Protein AF-A0A1T4QYC2-F1 (afdb_monomer_lite)

Foldseek 3Di:
DQDDWDDDDDDDPVVLVPDDAPDWDWDDTDQKIWIWHWHDDDPPPRHIDIDIDIGGNRVVVVVVVVVVVVVVVVVVVVVVVVVVVVVVVVVVVVPCPVVVVVVVVVVVVVVVVVVVVVVVVVVVVVVVD

Structure (mmCI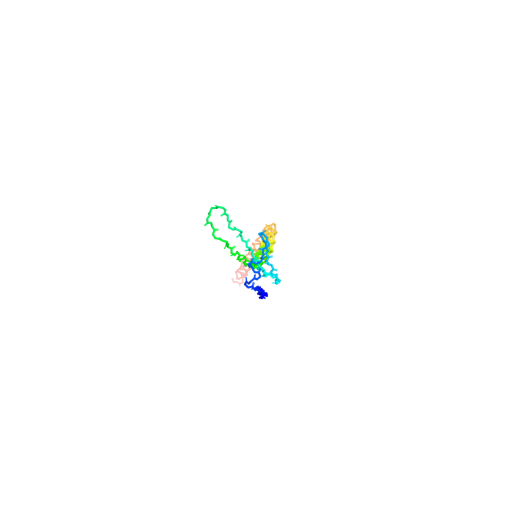F, N/CA/C/O backbone):
data_AF-A0A1T4QYC2-F1
#
_entry.id   AF-A0A1T4QYC2-F1
#
loop_
_atom_site.group_PDB
_atom_site.id
_atom_site.type_symbol
_atom_site.label_atom_id
_atom_site.label_alt_id
_atom_site.label_comp_id
_atom_site.label_asym_id
_atom_site.label_entity_id
_atom_site.label_seq_id
_atom_site.pdbx_PDB_ins_code
_atom_site.Cartn_x
_atom_site.Cartn_y
_atom_site.Cartn_z
_atom_site.occupancy
_atom_site.B_iso_or_equiv
_atom_site.auth_seq_id
_atom_site.auth_comp_id
_atom_site.auth_asym_id
_atom_site.auth_atom_id
_atom_site.pdbx_PDB_model_num
ATOM 1 N N . MET A 1 1 ? 0.621 -11.861 -11.272 1.00 49.47 1 MET A N 1
ATOM 2 C CA . MET A 1 1 ? 1.864 -12.176 -12.006 1.00 49.47 1 MET A CA 1
ATOM 3 C C . MET A 1 1 ? 2.078 -11.093 -13.042 1.00 49.47 1 MET A C 1
ATOM 5 O O . MET A 1 1 ? 1.172 -10.846 -13.828 1.00 49.47 1 MET A O 1
ATOM 9 N N . VAL A 1 2 ? 3.213 -10.399 -12.985 1.00 53.66 2 VAL A N 1
ATOM 10 C CA . VAL A 1 2 ? 3.612 -9.447 -14.027 1.00 53.66 2 VAL A CA 1
ATOM 11 C C . VAL A 1 2 ? 4.161 -10.263 -15.203 1.00 53.66 2 VAL A C 1
ATOM 13 O O . VAL A 1 2 ? 5.013 -11.119 -14.966 1.00 53.66 2 VAL A O 1
ATOM 16 N N . PRO A 1 3 ? 3.654 -10.082 -16.434 1.00 59.81 3 PRO A N 1
ATOM 17 C CA . PRO A 1 3 ? 4.132 -10.839 -17.585 1.00 59.81 3 PRO A CA 1
ATOM 18 C C . PRO A 1 3 ? 5.585 -10.473 -17.904 1.00 59.81 3 PRO A C 1
ATOM 20 O O . PRO A 1 3 ? 5.944 -9.296 -17.930 1.00 59.81 3 PRO A O 1
ATOM 23 N N . GLU A 1 4 ? 6.420 -11.483 -18.160 1.00 58.12 4 GLU A N 1
ATOM 24 C CA . GLU A 1 4 ? 7.805 -11.274 -18.580 1.00 58.12 4 GLU A CA 1
ATOM 25 C C . GLU A 1 4 ? 7.823 -10.541 -19.929 1.00 58.12 4 GLU A C 1
ATOM 27 O O . GLU A 1 4 ? 7.356 -11.052 -20.950 1.00 58.12 4 GLU A O 1
ATOM 32 N N . SER A 1 5 ? 8.361 -9.322 -19.935 1.00 60.44 5 SER A N 1
ATOM 33 C CA . SER A 1 5 ? 8.511 -8.519 -21.143 1.00 60.44 5 SER A CA 1
ATOM 34 C C . SER A 1 5 ? 9.982 -8.499 -21.541 1.00 60.44 5 SER A C 1
ATOM 36 O O . SER A 1 5 ? 10.789 -7.824 -20.910 1.00 60.44 5 SER A O 1
ATOM 38 N N . ARG A 1 6 ? 10.344 -9.247 -22.588 1.00 60.03 6 ARG A N 1
ATOM 39 C CA . ARG A 1 6 ? 11.722 -9.336 -23.093 1.00 60.03 6 ARG A CA 1
ATOM 40 C C . ARG A 1 6 ? 11.829 -8.726 -24.486 1.00 60.03 6 ARG A C 1
ATOM 42 O O . ARG A 1 6 ? 11.162 -9.188 -25.411 1.00 60.03 6 ARG A O 1
ATOM 49 N N . VAL A 1 7 ? 12.689 -7.720 -24.648 1.00 66.50 7 VAL A N 1
ATOM 50 C CA . VAL A 1 7 ? 13.071 -7.167 -25.957 1.00 66.50 7 VAL A CA 1
ATOM 51 C C . VAL A 1 7 ? 14.468 -7.636 -26.317 1.00 66.50 7 VAL A C 1
ATOM 53 O O . VAL A 1 7 ? 15.393 -7.535 -25.518 1.00 66.50 7 VAL A O 1
ATOM 56 N N . THR A 1 8 ? 14.623 -8.112 -27.547 1.00 65.44 8 THR A N 1
ATOM 57 C CA . THR A 1 8 ? 15.927 -8.388 -28.146 1.00 65.44 8 THR A CA 1
ATOM 58 C C . THR A 1 8 ? 16.025 -7.570 -29.421 1.00 65.44 8 THR A C 1
ATOM 60 O O . THR A 1 8 ? 15.216 -7.740 -30.330 1.00 65.44 8 THR A O 1
ATOM 63 N N . LEU A 1 9 ? 16.994 -6.660 -29.463 1.00 65.19 9 LEU A N 1
ATOM 64 C CA . LEU A 1 9 ? 17.334 -5.885 -30.647 1.00 65.19 9 LEU A CA 1
ATOM 65 C C . LEU A 1 9 ? 18.618 -6.486 -31.223 1.00 65.19 9 LEU A C 1
ATOM 67 O O . LEU A 1 9 ? 19.676 -6.382 -30.607 1.00 65.19 9 LEU A O 1
ATOM 71 N N . SER A 1 10 ? 18.516 -7.144 -32.375 1.00 58.00 10 SER A N 1
ATOM 72 C CA . SER A 1 10 ? 19.684 -7.590 -33.134 1.00 58.00 10 SER A CA 1
ATOM 73 C C . SER A 1 10 ? 19.962 -6.553 -34.215 1.00 58.00 10 SER A C 1
ATOM 75 O O . SER A 1 10 ? 19.098 -6.282 -35.048 1.00 58.00 10 SER A O 1
ATOM 77 N N . VAL A 1 11 ? 21.136 -5.932 -34.159 1.00 60.31 11 VAL A N 1
ATOM 78 C CA . VAL A 1 11 ? 21.587 -4.949 -35.146 1.00 60.31 11 VAL A CA 1
ATOM 79 C C . VAL A 1 11 ? 22.908 -5.443 -35.710 1.00 60.31 11 VAL A C 1
ATOM 81 O O . VAL A 1 11 ? 23.785 -5.839 -34.946 1.00 60.31 11 VAL A O 1
ATOM 84 N N . ALA A 1 12 ? 23.046 -5.427 -37.035 1.00 59.59 12 ALA A N 1
ATOM 85 C CA . ALA A 1 12 ? 24.316 -5.727 -37.681 1.00 59.59 12 ALA A CA 1
ATOM 86 C C . ALA A 1 12 ? 25.355 -4.652 -37.318 1.00 59.59 12 ALA A C 1
ATOM 88 O O . ALA A 1 12 ? 25.066 -3.455 -37.386 1.00 59.59 12 ALA A O 1
ATOM 89 N N . GLU A 1 13 ? 26.561 -5.078 -36.948 1.00 57.38 13 GLU A N 1
ATOM 90 C CA . GLU A 1 13 ? 27.658 -4.198 -36.520 1.00 57.38 13 GLU A CA 1
ATOM 91 C C . GLU A 1 13 ? 28.016 -3.163 -37.603 1.00 57.38 13 GLU A C 1
ATOM 93 O O . GLU A 1 13 ? 28.133 -1.969 -37.317 1.00 57.38 13 GLU A O 1
ATOM 98 N N . ASP A 1 14 ? 28.010 -3.588 -38.870 1.00 57.47 14 ASP A N 1
ATOM 99 C CA . ASP A 1 14 ? 28.221 -2.717 -40.032 1.00 57.47 14 ASP A CA 1
ATOM 100 C C . ASP A 1 14 ? 27.122 -1.657 -40.178 1.00 57.47 14 ASP A C 1
ATOM 102 O O . ASP A 1 14 ? 27.378 -0.511 -40.545 1.00 57.47 14 ASP A O 1
ATOM 106 N N . SER A 1 15 ? 25.877 -2.005 -39.838 1.00 56.72 15 SER A N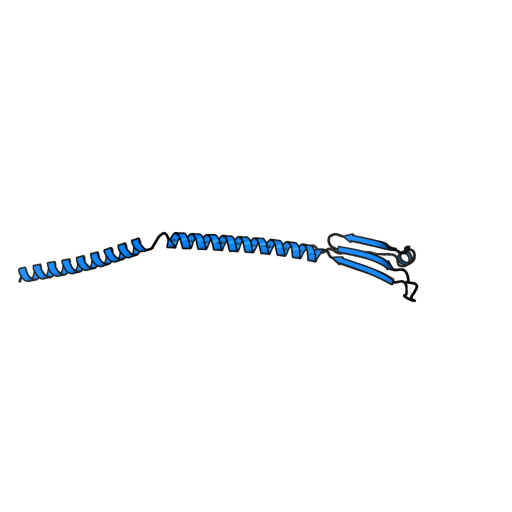 1
ATOM 107 C CA . SER A 1 15 ? 24.754 -1.071 -39.925 1.00 56.72 15 SER A CA 1
ATOM 108 C C . SER A 1 15 ? 24.849 0.029 -38.873 1.00 56.72 15 SER A C 1
ATOM 110 O O . SER A 1 15 ? 24.474 1.151 -39.189 1.00 56.72 15 SER A O 1
ATOM 112 N N . LEU A 1 16 ? 25.390 -0.251 -37.676 1.00 58.59 16 LEU A N 1
ATOM 113 C CA . LEU A 1 16 ? 25.645 0.740 -36.611 1.00 58.59 16 LEU A CA 1
ATOM 114 C C . LEU A 1 16 ? 26.685 1.790 -37.021 1.00 58.59 16 LEU A C 1
ATOM 116 O O . LEU A 1 16 ? 26.564 2.965 -36.657 1.00 58.59 16 LEU A O 1
ATOM 120 N N . ALA A 1 17 ? 27.680 1.377 -37.810 1.00 58.72 17 ALA A N 1
ATOM 121 C CA . ALA A 1 17 ? 28.713 2.255 -38.348 1.00 58.72 17 ALA A CA 1
ATOM 122 C C . ALA A 1 17 ? 28.197 3.177 -39.471 1.00 58.72 17 ALA A C 1
ATOM 124 O O . ALA A 1 17 ? 28.729 4.280 -39.634 1.00 58.72 17 ALA A O 1
ATOM 125 N N . LEU A 1 18 ? 27.144 2.766 -40.193 1.00 59.31 18 LEU A N 1
ATOM 126 C CA . LEU A 1 18 ? 26.502 3.546 -41.259 1.00 59.31 18 LEU A CA 1
ATOM 127 C C . LEU A 1 18 ? 25.405 4.518 -40.782 1.00 59.31 18 LEU A C 1
ATOM 129 O O . LEU A 1 18 ? 24.916 5.298 -41.602 1.00 59.31 18 LEU A O 1
ATOM 133 N N . LEU A 1 19 ? 25.007 4.531 -39.498 1.00 61.50 19 LEU A N 1
ATOM 134 C CA . LEU A 1 19 ? 23.989 5.496 -39.055 1.00 61.50 19 LEU A CA 1
ATOM 135 C C . LEU A 1 19 ? 24.536 6.933 -39.045 1.00 6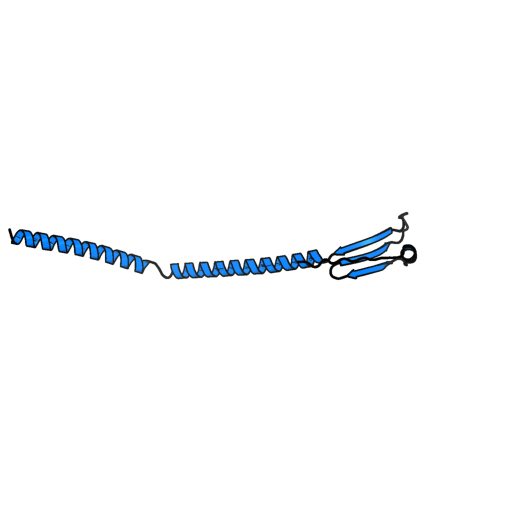1.50 19 LEU A C 1
ATOM 137 O O . LEU A 1 19 ? 25.598 7.180 -38.455 1.00 61.50 19 LEU A O 1
ATOM 141 N N . PRO A 1 20 ? 23.791 7.894 -39.629 1.00 59.31 20 PRO A N 1
ATOM 142 C CA . PRO A 1 20 ? 24.110 9.309 -39.521 1.00 59.31 20 PRO A CA 1
ATOM 143 C C . PRO A 1 20 ? 23.992 9.787 -38.067 1.00 59.31 20 PRO A C 1
ATOM 145 O O . PRO A 1 20 ? 23.280 9.200 -37.248 1.00 59.31 20 PRO A O 1
ATOM 148 N N . ALA A 1 21 ? 24.700 10.870 -37.738 1.00 61.00 21 ALA A N 1
ATOM 149 C CA . ALA A 1 21 ? 24.713 11.433 -36.391 1.00 61.00 21 ALA A CA 1
ATOM 150 C C . ALA A 1 21 ? 23.282 11.761 -35.918 1.00 61.00 21 ALA A C 1
ATOM 152 O O . ALA A 1 21 ? 22.584 12.552 -36.546 1.00 61.00 21 ALA A O 1
ATOM 153 N N . GLY A 1 22 ? 22.851 11.137 -34.816 1.00 58.38 22 GLY A N 1
ATOM 154 C CA . GLY A 1 22 ? 21.510 11.319 -34.246 1.00 58.38 22 GLY A CA 1
ATOM 155 C C . GLY A 1 22 ? 20.460 10.283 -34.668 1.00 58.38 22 GLY A C 1
ATOM 156 O O . GLY A 1 22 ? 19.375 10.276 -34.089 1.00 58.38 22 GLY A O 1
ATOM 157 N N . ALA A 1 23 ? 20.765 9.377 -35.604 1.00 61.25 23 ALA A N 1
ATOM 158 C CA . ALA A 1 23 ? 19.895 8.245 -35.918 1.00 61.25 23 ALA A CA 1
ATOM 159 C C . ALA A 1 23 ? 20.167 7.056 -34.977 1.00 61.25 23 ALA A C 1
ATOM 161 O O . ALA A 1 23 ? 21.296 6.825 -34.532 1.00 61.25 23 ALA A O 1
ATOM 162 N N . GLY A 1 24 ? 19.118 6.300 -34.653 1.00 66.62 24 GLY A N 1
ATOM 163 C CA . GLY A 1 24 ? 19.203 5.158 -33.750 1.00 66.62 24 GLY A CA 1
ATOM 164 C C . GLY A 1 24 ? 18.101 4.139 -34.003 1.00 66.62 24 GLY A C 1
ATOM 165 O O . GLY A 1 24 ? 17.018 4.487 -34.472 1.00 66.62 24 GLY A O 1
ATOM 166 N N . TYR A 1 25 ? 18.379 2.881 -33.680 1.00 69.25 25 TYR A N 1
ATOM 167 C CA . TYR A 1 25 ? 17.391 1.810 -33.726 1.00 69.25 25 TYR A CA 1
ATOM 168 C C . TYR A 1 25 ? 16.659 1.726 -32.397 1.00 69.25 25 TYR A C 1
ATOM 170 O O . TYR A 1 25 ? 17.267 1.814 -31.333 1.00 69.25 25 TYR A O 1
ATOM 178 N N . MET A 1 26 ? 15.350 1.519 -32.453 1.00 71.81 26 MET A N 1
ATOM 179 C CA . MET A 1 26 ? 14.527 1.306 -31.273 1.00 71.81 26 MET A CA 1
ATOM 180 C C . MET A 1 26 ? 13.698 0.045 -31.481 1.00 71.81 26 MET A C 1
ATOM 182 O O . MET A 1 26 ? 13.002 -0.078 -32.487 1.00 71.81 26 MET A O 1
ATOM 186 N N . ALA A 1 27 ? 13.752 -0.874 -30.523 1.00 73.44 27 ALA A N 1
ATOM 187 C CA . ALA A 1 27 ? 12.812 -1.982 -30.431 1.00 73.44 27 ALA A CA 1
ATOM 188 C C . ALA A 1 27 ? 12.014 -1.865 -29.143 1.00 73.44 27 ALA A C 1
ATOM 190 O O . ALA A 1 27 ? 12.552 -1.577 -28.074 1.00 73.44 27 ALA A O 1
ATOM 191 N N . ARG A 1 28 ? 10.717 -2.135 -29.252 1.00 70.19 28 ARG A N 1
ATOM 192 C CA . ARG A 1 28 ? 9.785 -2.162 -28.131 1.00 70.19 28 ARG A CA 1
ATOM 193 C C . ARG A 1 28 ? 8.978 -3.447 -28.196 1.00 70.19 28 ARG A C 1
ATOM 195 O O . ARG A 1 28 ? 8.479 -3.813 -29.258 1.00 70.19 28 ARG A O 1
ATOM 202 N N . LYS A 1 29 ? 8.828 -4.118 -27.059 1.00 68.25 29 LYS A N 1
ATOM 203 C CA . LYS A 1 29 ? 7.935 -5.268 -26.904 1.00 68.25 29 LYS A CA 1
ATOM 204 C C . LYS A 1 29 ? 7.351 -5.213 -25.506 1.00 68.25 29 LYS A C 1
ATOM 206 O O . LYS A 1 29 ? 8.068 -5.406 -24.525 1.00 68.25 29 LYS A O 1
ATOM 211 N N . GLY A 1 30 ? 6.050 -4.943 -25.442 1.00 72.25 30 GLY A N 1
ATOM 212 C CA . GLY A 1 30 ? 5.323 -4.782 -24.188 1.00 72.25 30 GLY A CA 1
ATOM 213 C C . GLY A 1 30 ? 5.888 -3.640 -23.343 1.00 72.25 30 GLY A C 1
ATOM 214 O O . GLY A 1 30 ? 5.979 -2.505 -23.809 1.00 72.25 30 GLY A O 1
ATOM 215 N N . GLN A 1 31 ? 6.268 -3.979 -22.114 1.00 66.31 31 GLN A N 1
ATOM 216 C CA . GLN A 1 31 ? 6.841 -3.075 -21.114 1.00 66.31 31 GLN A CA 1
ATOM 217 C C . GLN A 1 31 ? 8.357 -2.903 -21.280 1.00 66.31 31 GLN A C 1
ATOM 219 O O . GLN A 1 31 ? 8.932 -2.052 -20.628 1.00 66.31 31 GLN A O 1
ATOM 224 N N . ALA A 1 32 ? 9.025 -3.679 -22.135 1.00 74.31 32 ALA A N 1
ATOM 225 C CA . ALA A 1 32 ? 10.459 -3.536 -22.366 1.00 74.31 32 ALA A CA 1
ATOM 226 C C . ALA A 1 32 ? 10.725 -2.723 -23.638 1.00 74.31 32 ALA A C 1
ATOM 228 O O . ALA A 1 32 ? 10.027 -2.873 -24.651 1.00 74.31 32 ALA A O 1
ATOM 229 N N . HIS A 1 33 ? 11.759 -1.889 -23.600 1.00 75.62 33 HIS A N 1
ATOM 230 C CA . HIS A 1 33 ? 12.245 -1.137 -24.749 1.00 75.62 33 HIS A CA 1
ATOM 231 C C . HIS A 1 33 ? 13.775 -1.070 -24.742 1.00 75.62 33 HIS A C 1
ATOM 233 O O . HIS A 1 33 ? 14.411 -1.040 -23.691 1.00 75.62 33 HIS A O 1
ATOM 239 N N . VAL A 1 34 ? 14.373 -1.078 -25.930 1.00 76.12 34 VAL A N 1
ATOM 240 C CA . VAL A 1 34 ? 15.816 -0.917 -26.122 1.00 76.12 34 VAL A CA 1
ATOM 241 C C . VAL A 1 34 ? 16.037 0.069 -27.257 1.00 76.12 34 VAL A C 1
ATOM 243 O O . VAL A 1 34 ? 15.514 -0.121 -28.358 1.00 76.12 34 VAL A O 1
ATOM 246 N N . LYS A 1 35 ? 16.814 1.114 -26.993 1.00 76.19 35 LYS A N 1
ATOM 247 C CA . LYS A 1 35 ? 17.211 2.135 -27.956 1.00 76.19 35 LYS A CA 1
ATOM 248 C C . LYS A 1 35 ? 18.725 2.113 -28.101 1.00 76.19 35 LYS A C 1
ATOM 250 O O . LYS A 1 35 ? 19.455 2.174 -27.120 1.00 76.19 35 LYS A O 1
ATOM 255 N N . VAL A 1 36 ? 19.196 2.035 -29.336 1.00 74.81 36 VAL A N 1
ATOM 256 C CA . VAL A 1 36 ? 20.616 2.065 -29.674 1.00 74.81 36 VAL A CA 1
ATOM 257 C C . VAL A 1 36 ? 20.863 3.278 -30.545 1.00 74.81 36 VAL A C 1
ATOM 259 O O . VAL A 1 36 ? 20.290 3.392 -31.626 1.00 74.81 36 VAL A O 1
ATOM 262 N N . SER A 1 37 ? 21.693 4.200 -30.072 1.00 68.06 37 SER A N 1
ATOM 263 C CA . SER A 1 37 ? 22.016 5.440 -30.782 1.00 68.06 37 SER A CA 1
ATOM 264 C C . SER A 1 37 ? 23.520 5.672 -30.821 1.00 68.06 37 SER A C 1
ATOM 266 O O . SER A 1 37 ? 24.249 5.264 -29.916 1.00 68.06 37 SER A O 1
ATOM 268 N N . ARG A 1 38 ? 23.998 6.327 -31.881 1.00 68.62 38 ARG A N 1
ATOM 269 C CA . ARG A 1 38 ? 25.407 6.706 -32.019 1.00 68.62 38 ARG A CA 1
ATOM 270 C C . ARG A 1 38 ? 25.581 8.176 -31.658 1.00 68.62 38 ARG A C 1
ATOM 272 O O . ARG A 1 38 ? 24.979 9.046 -32.291 1.00 68.62 38 ARG A O 1
ATOM 279 N N . ARG A 1 39 ? 26.442 8.461 -30.680 1.00 65.38 39 ARG A N 1
ATOM 280 C CA . ARG A 1 39 ? 26.883 9.828 -30.384 1.00 65.38 39 ARG A CA 1
ATOM 281 C C . ARG A 1 39 ? 28.129 10.134 -31.228 1.00 65.38 39 ARG A C 1
ATOM 283 O O . ARG A 1 39 ? 29.102 9.378 -31.143 1.00 65.38 39 ARG A O 1
ATOM 290 N N . PRO A 1 40 ? 28.112 11.189 -32.066 1.00 62.50 40 PRO A N 1
ATOM 291 C CA . PRO A 1 40 ? 29.286 11.574 -32.838 1.00 62.50 40 PRO A CA 1
ATOM 292 C C . PRO A 1 40 ? 30.426 12.002 -31.908 1.00 62.50 40 PRO A C 1
ATOM 294 O O . PRO A 1 40 ? 30.191 12.479 -30.797 1.00 62.50 40 PRO A O 1
ATOM 297 N N . ALA A 1 41 ? 31.659 11.822 -32.380 1.00 57.44 41 ALA A N 1
ATOM 298 C CA . ALA A 1 41 ? 32.848 12.328 -31.714 1.00 57.44 41 ALA A CA 1
ATOM 299 C C . ALA A 1 41 ? 32.771 13.859 -31.655 1.00 57.44 41 ALA A C 1
ATOM 301 O O . ALA A 1 41 ? 32.740 14.526 -32.688 1.00 57.44 41 ALA A O 1
ATOM 302 N N . THR A 1 42 ? 32.697 14.419 -30.451 1.00 57.22 42 THR A N 1
ATOM 303 C CA . THR A 1 42 ? 32.818 15.865 -30.263 1.00 57.22 42 THR A CA 1
ATOM 304 C C . THR A 1 42 ? 34.269 16.269 -30.527 1.00 57.22 42 THR A C 1
ATOM 306 O O . THR A 1 42 ? 35.184 15.534 -30.156 1.00 57.22 42 THR A O 1
ATOM 309 N N . ASP A 1 43 ? 34.473 17.468 -31.079 1.00 57.84 43 ASP A N 1
ATOM 310 C CA . ASP A 1 43 ? 35.755 18.106 -31.459 1.00 57.84 43 ASP A CA 1
ATOM 311 C C . ASP A 1 43 ? 36.834 18.154 -30.340 1.00 57.84 43 ASP A C 1
ATOM 313 O O . ASP A 1 43 ? 37.966 18.584 -30.528 1.00 57.84 43 ASP A O 1
ATOM 317 N N . LYS A 1 44 ? 36.508 17.671 -29.136 1.00 57.06 44 LYS A N 1
ATOM 318 C CA . LYS A 1 44 ? 37.412 17.481 -27.996 1.00 57.06 44 LYS A CA 1
ATOM 319 C C . LYS A 1 44 ? 37.810 16.010 -27.817 1.00 57.06 44 LYS A C 1
ATOM 321 O O . LYS A 1 44 ? 37.568 15.428 -26.760 1.00 57.06 44 LYS A O 1
ATOM 326 N N . GLY A 1 45 ? 38.380 15.395 -28.856 1.00 53.03 45 GLY A N 1
ATOM 327 C CA . GLY A 1 45 ? 39.132 14.130 -28.757 1.00 53.03 45 GLY A CA 1
ATOM 328 C C . GLY A 1 45 ? 38.378 12.921 -28.185 1.00 53.03 45 GLY A C 1
ATOM 329 O O . GLY A 1 45 ? 39.007 11.981 -27.707 1.00 53.03 45 GLY A O 1
ATOM 330 N N . SER A 1 46 ? 37.045 12.939 -28.195 1.00 55.69 46 SER A N 1
ATOM 331 C CA . SER A 1 46 ? 36.227 11.869 -27.619 1.00 55.69 46 SER A CA 1
ATOM 332 C C . SER A 1 46 ? 35.875 10.852 -28.711 1.00 55.69 46 SER A C 1
ATOM 334 O O . SER A 1 46 ? 35.311 11.260 -29.727 1.00 55.69 46 SER A O 1
ATOM 336 N N . PRO A 1 47 ? 36.184 9.551 -28.555 1.00 62.66 47 PRO A N 1
ATOM 337 C CA . PRO A 1 47 ? 35.864 8.549 -29.569 1.00 62.66 47 PRO A CA 1
ATOM 338 C C . PRO A 1 47 ? 34.345 8.410 -29.755 1.00 62.66 47 PRO A C 1
ATOM 340 O O . PRO A 1 47 ? 33.569 8.623 -28.822 1.00 62.66 47 PRO A O 1
ATOM 343 N N . ALA A 1 48 ? 33.911 8.051 -30.968 1.00 62.62 48 ALA A N 1
ATOM 344 C CA . ALA A 1 48 ? 32.497 7.821 -31.264 1.00 62.62 48 ALA A CA 1
ATOM 345 C C . ALA A 1 48 ? 31.941 6.710 -30.357 1.00 62.62 48 ALA A C 1
ATOM 347 O O . ALA A 1 48 ? 32.506 5.619 -30.302 1.00 62.62 48 ALA A O 1
ATOM 348 N N . GLN A 1 49 ? 30.837 6.982 -29.657 1.00 65.75 49 GLN A N 1
ATOM 349 C CA . GLN A 1 49 ? 30.280 6.066 -28.659 1.00 65.75 49 GLN A CA 1
ATOM 350 C C . GLN A 1 49 ? 28.913 5.539 -29.102 1.00 65.75 49 GLN A C 1
ATOM 352 O O . GLN A 1 49 ? 28.051 6.29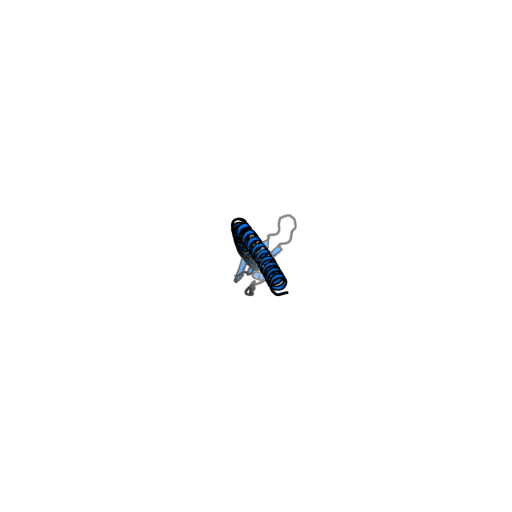9 -29.555 1.00 65.75 49 GLN A O 1
ATOM 357 N N . ILE A 1 50 ? 28.716 4.229 -28.949 1.00 68.62 50 ILE A N 1
ATOM 358 C CA . ILE A 1 50 ? 27.421 3.567 -29.116 1.00 68.62 50 ILE A CA 1
ATOM 359 C C . ILE A 1 50 ? 26.737 3.559 -27.748 1.00 68.62 50 ILE A C 1
ATOM 361 O O . ILE A 1 50 ? 27.293 3.051 -26.776 1.00 68.62 50 ILE A O 1
ATOM 365 N N . ILE A 1 51 ? 25.549 4.150 -27.667 1.00 68.62 51 ILE A N 1
ATOM 366 C CA . ILE A 1 51 ? 24.751 4.236 -26.445 1.00 68.62 51 ILE A CA 1
ATOM 367 C C . ILE A 1 51 ? 23.599 3.248 -26.575 1.00 68.62 51 ILE A C 1
ATOM 369 O O . ILE A 1 51 ? 22.801 3.350 -27.508 1.00 68.62 51 ILE A O 1
ATOM 373 N N . ILE A 1 52 ? 23.530 2.304 -25.638 1.00 69.81 52 ILE A N 1
ATOM 374 C CA . ILE A 1 52 ? 22.464 1.309 -25.531 1.00 69.81 52 ILE A CA 1
ATOM 375 C C . ILE A 1 52 ? 21.651 1.656 -24.285 1.00 69.81 52 ILE A C 1
ATOM 377 O O . ILE A 1 52 ? 22.118 1.487 -23.162 1.00 69.81 52 ILE A O 1
ATOM 381 N N . GLU A 1 53 ? 20.442 2.154 -24.491 1.00 72.75 53 GLU A N 1
ATOM 382 C CA . GLU A 1 53 ? 19.474 2.430 -23.435 1.00 72.75 53 GLU A CA 1
ATOM 383 C C . GLU A 1 53 ? 18.481 1.270 -23.401 1.00 72.75 53 GLU A C 1
ATOM 385 O O . GLU A 1 53 ? 17.718 1.077 -24.347 1.00 72.75 53 GLU A O 1
ATOM 390 N N . ALA A 1 54 ? 18.513 0.471 -22.336 1.00 74.31 54 ALA A N 1
ATOM 391 C CA . ALA A 1 54 ? 17.542 -0.589 -22.090 1.00 74.31 54 ALA A CA 1
ATOM 392 C C . ALA A 1 54 ? 16.655 -0.185 -20.909 1.00 74.31 54 ALA A C 1
ATOM 394 O O . ALA A 1 54 ? 17.163 0.127 -19.833 1.00 74.31 54 ALA A O 1
ATOM 395 N N . GLY A 1 55 ? 15.341 -0.195 -21.117 1.00 69.00 55 GLY A N 1
ATOM 396 C CA . GLY A 1 55 ? 14.345 0.186 -20.123 1.00 69.00 55 GLY A CA 1
ATOM 397 C C . GLY A 1 55 ? 13.227 -0.845 -20.007 1.00 69.00 55 GLY A C 1
ATOM 398 O O . GLY A 1 55 ? 12.937 -1.597 -20.943 1.00 69.00 55 GLY A O 1
ATOM 399 N N . CYS A 1 56 ? 12.610 -0.891 -18.826 1.00 72.75 56 CYS A N 1
ATOM 400 C CA . CYS A 1 56 ? 11.443 -1.714 -18.540 1.00 72.75 56 CYS A CA 1
ATOM 401 C C . CYS A 1 56 ? 10.418 -0.890 -17.752 1.00 72.75 56 CYS A C 1
ATOM 403 O O . CYS A 1 56 ? 10.621 -0.595 -16.577 1.00 72.75 56 CYS A O 1
ATOM 405 N N . ASP A 1 57 ? 9.290 -0.585 -18.382 1.00 67.56 57 ASP A N 1
ATOM 406 C CA . ASP A 1 57 ? 8.171 0.208 -17.858 1.00 67.56 57 ASP A CA 1
ATOM 407 C C . ASP A 1 57 ? 7.351 -0.570 -16.800 1.00 67.56 57 ASP A C 1
ATOM 409 O O . ASP A 1 57 ? 6.270 -0.162 -16.383 1.00 67.56 57 ASP A O 1
ATOM 413 N N . SER A 1 58 ? 7.839 -1.736 -16.359 1.00 63.38 58 SER A N 1
ATOM 414 C CA . SER A 1 58 ? 7.142 -2.610 -15.414 1.00 63.38 58 SER A CA 1
ATOM 415 C C . SER A 1 58 ? 7.113 -2.069 -13.987 1.00 63.38 58 SER A C 1
ATOM 417 O O . SER A 1 58 ? 6.173 -2.349 -13.240 1.00 63.38 58 SER A O 1
ATOM 419 N N . LEU A 1 59 ? 8.140 -1.312 -13.592 1.00 63.81 59 LEU A N 1
ATOM 420 C CA . LEU A 1 59 ? 8.249 -0.797 -12.229 1.00 63.81 59 LEU A CA 1
ATOM 421 C C . LEU A 1 59 ? 7.248 0.341 -11.984 1.00 63.81 59 LEU A C 1
ATOM 423 O O . LEU A 1 59 ? 6.577 0.355 -10.959 1.00 63.81 59 LEU A O 1
ATOM 427 N N . GLU A 1 60 ? 7.085 1.240 -12.956 1.00 62.72 60 GLU A N 1
ATOM 428 C CA . GLU A 1 60 ? 6.170 2.385 -12.859 1.00 62.72 60 GLU A CA 1
ATOM 429 C C . GLU A 1 60 ? 4.705 1.938 -12.793 1.00 62.72 60 GLU A C 1
ATOM 431 O O . GLU A 1 60 ? 3.938 2.411 -11.955 1.00 62.72 60 GLU A O 1
ATOM 436 N N . VAL A 1 61 ? 4.330 0.949 -13.612 1.00 65.25 61 VAL A N 1
ATOM 437 C CA . VAL A 1 61 ? 2.984 0.352 -13.589 1.00 65.25 61 VAL A CA 1
ATOM 438 C C . VAL A 1 61 ? 2.711 -0.365 -12.264 1.00 65.25 61 VAL A C 1
ATOM 440 O O . VAL A 1 61 ? 1.577 -0.366 -11.782 1.00 65.25 61 VAL A O 1
ATOM 443 N N . GLN A 1 62 ? 3.734 -0.972 -11.655 1.00 61.72 62 GLN A N 1
ATOM 444 C CA . GLN A 1 62 ? 3.601 -1.598 -10.342 1.00 61.72 62 GLN A CA 1
ATOM 445 C C . GLN A 1 62 ? 3.440 -0.562 -9.230 1.00 61.72 62 GLN A C 1
ATOM 447 O O . GLN A 1 62 ? 2.533 -0.722 -8.418 1.00 61.72 62 GLN A O 1
ATOM 452 N N . CYS A 1 63 ? 4.239 0.510 -9.214 1.00 68.12 63 CYS A N 1
ATOM 453 C CA . CYS A 1 63 ? 4.094 1.594 -8.238 1.00 68.12 63 CYS A CA 1
ATOM 454 C C . CYS A 1 63 ? 2.697 2.223 -8.296 1.00 68.12 63 CYS A C 1
ATOM 456 O O . CYS A 1 63 ? 2.033 2.299 -7.266 1.00 68.12 63 CYS A O 1
ATOM 458 N N . ALA A 1 64 ? 2.199 2.540 -9.497 1.00 72.00 64 ALA A N 1
ATOM 459 C CA . ALA A 1 64 ? 0.852 3.085 -9.674 1.00 72.00 64 ALA A CA 1
ATOM 460 C C . ALA A 1 64 ? -0.242 2.137 -9.143 1.00 72.00 64 ALA A C 1
ATOM 462 O O . ALA A 1 64 ? -1.213 2.573 -8.527 1.00 72.00 64 ALA A O 1
ATOM 463 N N . ARG A 1 65 ? -0.076 0.818 -9.328 1.00 72.31 65 ARG A N 1
ATOM 464 C CA . ARG A 1 65 ? -0.998 -0.179 -8.760 1.00 72.31 65 ARG A CA 1
ATOM 465 C C . ARG A 1 65 ? -0.916 -0.274 -7.238 1.00 72.31 65 ARG A C 1
ATOM 467 O O . ARG A 1 65 ? -1.939 -0.508 -6.596 1.00 72.31 65 ARG A O 1
ATOM 474 N N . TYR A 1 66 ? 0.283 -0.173 -6.670 1.00 71.62 66 TYR A N 1
ATOM 475 C CA . TYR A 1 66 ? 0.467 -0.214 -5.221 1.00 71.62 66 TYR A CA 1
ATOM 476 C C . TYR A 1 66 ? -0.129 1.025 -4.552 1.00 71.62 66 TYR A C 1
ATOM 478 O O . TYR A 1 66 ? -0.806 0.873 -3.540 1.00 71.62 66 TYR A O 1
ATOM 486 N N . GLU A 1 67 ? 0.040 2.210 -5.141 1.00 74.88 67 GLU A N 1
ATOM 487 C CA . GLU A 1 67 ? -0.570 3.455 -4.654 1.00 74.88 67 GLU A CA 1
ATOM 488 C C . GLU A 1 67 ? -2.100 3.354 -4.614 1.00 74.88 67 GLU A C 1
ATOM 490 O O . GLU A 1 67 ? -2.698 3.576 -3.563 1.00 74.88 67 GLU A O 1
ATOM 495 N N . GLN A 1 68 ? -2.725 2.887 -5.701 1.00 74.06 68 GLN A N 1
ATOM 496 C CA . GLN A 1 68 ? -4.178 2.674 -5.754 1.00 74.06 68 GLN A CA 1
ATOM 497 C C . GLN A 1 68 ? -4.670 1.700 -4.674 1.00 74.06 68 GLN A C 1
ATOM 499 O O . GLN A 1 68 ? -5.651 1.966 -3.983 1.00 74.06 68 GLN A O 1
ATOM 504 N N . CYS A 1 69 ? -3.964 0.582 -4.484 1.00 75.88 69 CYS A N 1
ATOM 505 C CA . CYS A 1 69 ? -4.338 -0.416 -3.482 1.00 75.88 69 CYS A CA 1
ATOM 506 C C . CYS A 1 69 ? -4.202 0.130 -2.047 1.00 75.88 69 CYS A C 1
ATOM 508 O O . CYS A 1 69 ? -5.028 -0.165 -1.183 1.00 75.88 69 CYS A O 1
ATOM 510 N N . ILE A 1 70 ? -3.182 0.951 -1.780 1.00 74.50 70 ILE A N 1
ATOM 511 C CA . ILE A 1 70 ? -2.979 1.576 -0.466 1.00 74.50 70 ILE A CA 1
ATOM 512 C C . ILE A 1 70 ? -4.098 2.580 -0.162 1.00 74.50 70 ILE A C 1
ATOM 514 O O . ILE A 1 70 ? -4.628 2.573 0.953 1.00 74.50 70 ILE A O 1
ATOM 518 N N . GLU A 1 71 ? -4.497 3.400 -1.136 1.00 76.62 71 GLU A N 1
ATOM 519 C CA . GLU A 1 71 ? -5.603 4.352 -0.975 1.00 76.62 71 GLU A CA 1
ATOM 520 C C . GLU A 1 71 ? -6.945 3.644 -0.733 1.00 76.62 71 GLU A C 1
ATOM 522 O O . GLU A 1 71 ? -7.705 4.020 0.166 1.00 76.62 71 GLU A O 1
ATOM 527 N N . GLU A 1 72 ? -7.228 2.565 -1.465 1.00 77.06 72 GLU A N 1
ATOM 528 C CA . GLU A 1 72 ? -8.429 1.748 -1.253 1.00 77.06 72 GLU A CA 1
ATOM 529 C C . GLU A 1 72 ? -8.465 1.130 0.154 1.00 77.06 72 GLU A C 1
ATOM 531 O 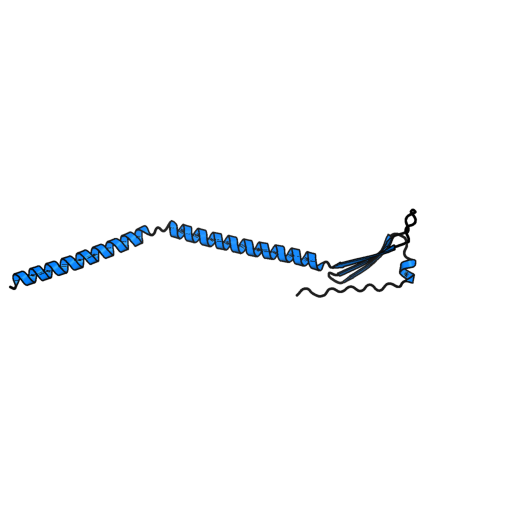O . GLU A 1 72 ? -9.500 1.137 0.824 1.00 77.06 72 GLU A O 1
ATOM 536 N N . MET A 1 73 ? -7.331 0.637 0.650 1.00 72.00 73 MET A N 1
ATOM 537 C CA . MET A 1 73 ? -7.258 0.065 1.997 1.00 72.00 73 MET A CA 1
ATOM 538 C C . MET A 1 73 ? -7.413 1.137 3.085 1.00 72.00 73 MET A C 1
ATOM 540 O O . MET A 1 73 ? -8.124 0.921 4.069 1.00 72.00 73 MET A O 1
ATOM 544 N N . GLN A 1 74 ? -6.807 2.317 2.917 1.00 79.00 74 GLN A N 1
ATOM 545 C CA . GLN A 1 74 ? -6.961 3.432 3.863 1.00 79.00 74 GLN A CA 1
ATOM 546 C C . GLN A 1 74 ? -8.389 3.990 3.890 1.00 79.00 74 GLN A C 1
ATOM 548 O O . GLN A 1 74 ? -8.914 4.328 4.957 1.00 79.00 74 GLN A O 1
ATOM 553 N N . THR A 1 75 ? -9.053 4.070 2.738 1.00 78.56 75 THR A N 1
ATOM 554 C CA . THR A 1 75 ? -10.454 4.510 2.668 1.00 78.56 75 THR A CA 1
ATOM 555 C C . THR A 1 75 ? -11.385 3.509 3.347 1.00 78.56 75 THR A C 1
ATOM 557 O O . THR A 1 75 ? -12.258 3.920 4.112 1.00 78.56 75 THR A O 1
ATOM 560 N N . GLN A 1 76 ? -11.154 2.206 3.177 1.00 76.31 76 GLN A N 1
ATOM 561 C CA . GLN A 1 76 ? -11.907 1.170 3.891 1.00 76.31 76 GLN A CA 1
ATOM 562 C C . GLN A 1 76 ? -11.664 1.206 5.404 1.00 76.31 76 GLN A C 1
ATOM 564 O O . GLN A 1 76 ? -12.623 1.145 6.175 1.00 76.31 76 GLN A O 1
ATOM 569 N N . LEU A 1 77 ? -10.412 1.365 5.842 1.00 74.69 77 LEU A N 1
ATOM 570 C CA . LEU A 1 77 ? -10.071 1.483 7.264 1.00 74.69 77 LEU A CA 1
ATOM 571 C C . LEU A 1 77 ? -10.716 2.715 7.903 1.00 74.69 77 LEU A C 1
ATOM 573 O O . LEU A 1 77 ? -11.354 2.600 8.947 1.00 74.69 77 LEU A O 1
ATOM 577 N N . SER A 1 78 ? -10.626 3.876 7.254 1.00 75.81 78 SER A N 1
ATOM 578 C CA . SER A 1 78 ? -11.238 5.109 7.765 1.00 75.81 78 SER A CA 1
ATOM 579 C C . SER A 1 78 ? -12.771 5.059 7.748 1.00 75.81 78 SER A C 1
ATOM 581 O O . SER A 1 78 ? -13.418 5.608 8.642 1.00 75.81 78 SER A O 1
ATOM 583 N N . ALA A 1 79 ? -13.384 4.372 6.780 1.00 76.81 79 ALA A N 1
ATOM 584 C CA . ALA A 1 79 ? -14.823 4.120 6.775 1.00 76.81 79 ALA A CA 1
ATOM 585 C C . ALA A 1 79 ? -15.244 3.182 7.920 1.00 76.81 79 ALA A C 1
ATOM 587 O O . ALA A 1 79 ? -16.236 3.457 8.599 1.00 76.81 79 ALA A O 1
ATOM 588 N N . ALA A 1 80 ? -14.476 2.118 8.176 1.00 72.19 80 ALA A N 1
ATOM 589 C CA . ALA A 1 80 ? -14.724 1.190 9.277 1.00 72.19 80 ALA A CA 1
ATOM 590 C C . ALA A 1 80 ? -14.553 1.868 10.647 1.00 72.19 80 ALA A C 1
ATOM 592 O O . ALA A 1 80 ? -15.381 1.683 11.538 1.00 72.19 80 ALA A O 1
ATOM 593 N N . GLU A 1 81 ? -13.531 2.712 10.798 1.00 76.06 81 GLU A N 1
ATOM 594 C CA . GLU A 1 81 ? -13.295 3.498 12.010 1.00 76.06 81 GLU A CA 1
ATOM 595 C C . GLU A 1 81 ? -14.430 4.499 12.263 1.00 76.06 81 GLU A C 1
ATOM 597 O O . GLU A 1 81 ? -14.938 4.588 13.381 1.00 76.06 81 GLU A O 1
ATOM 602 N N . ARG A 1 82 ? -14.905 5.196 11.221 1.00 72.81 82 ARG A N 1
ATOM 603 C CA . ARG A 1 82 ? -16.079 6.081 11.316 1.00 72.81 82 ARG A CA 1
ATOM 604 C C . ARG A 1 82 ? -17.356 5.321 11.661 1.00 72.81 82 ARG A C 1
ATOM 606 O O . ARG A 1 82 ? -18.174 5.823 12.429 1.00 72.81 82 ARG A O 1
ATOM 613 N N . ALA A 1 83 ? -17.545 4.122 11.116 1.00 72.56 83 ALA A N 1
ATOM 614 C CA . ALA A 1 83 ? -18.693 3.287 11.450 1.00 72.56 83 ALA A CA 1
ATOM 615 C C . ALA A 1 83 ? -18.650 2.846 12.923 1.00 72.56 83 ALA A C 1
ATOM 617 O O . ALA A 1 83 ? -19.658 2.957 13.622 1.00 72.56 83 ALA A O 1
ATOM 618 N N . LEU A 1 84 ? -17.478 2.427 13.412 1.00 70.62 84 LEU A N 1
ATOM 619 C CA . LEU A 1 84 ? -17.254 2.068 14.814 1.00 70.62 84 LEU A CA 1
ATOM 620 C C . LEU A 1 84 ? -17.452 3.255 15.757 1.00 70.62 84 LEU A C 1
ATOM 622 O O . LEU A 1 84 ? -18.138 3.110 16.767 1.00 70.62 84 LEU A O 1
ATOM 626 N N . SER A 1 85 ? -16.911 4.429 15.433 1.00 67.44 85 SER A N 1
ATOM 627 C CA . SER A 1 85 ? -17.069 5.624 16.267 1.00 67.44 85 SER A CA 1
ATOM 628 C C . SER A 1 85 ? -18.518 6.109 16.293 1.00 67.44 85 SER A C 1
ATOM 630 O O . SER A 1 85 ? -19.035 6.420 17.364 1.00 67.44 85 SER A O 1
ATOM 632 N N . THR A 1 86 ? -19.224 6.056 15.160 1.00 66.81 86 THR A N 1
ATOM 633 C CA . THR A 1 86 ? -20.662 6.365 15.099 1.00 66.81 86 THR A CA 1
ATOM 634 C C . THR A 1 86 ? -21.480 5.361 15.913 1.00 66.81 86 THR A C 1
ATOM 636 O O . THR A 1 86 ? -22.438 5.749 16.583 1.00 66.81 86 THR A O 1
ATOM 639 N N . GLN A 1 87 ? -21.111 4.075 15.901 1.00 60.91 87 GLN A N 1
ATOM 640 C CA . GLN A 1 87 ? -21.791 3.064 16.710 1.00 60.91 87 GLN A CA 1
ATOM 641 C C . GLN A 1 87 ? -21.508 3.259 18.205 1.00 60.91 87 GLN A C 1
ATOM 643 O O . GLN A 1 87 ? -22.439 3.244 19.000 1.00 60.91 87 GLN A O 1
ATOM 648 N N . GLN A 1 88 ? -20.258 3.530 18.592 1.00 59.97 88 GLN A N 1
ATOM 649 C CA . GLN A 1 88 ? -19.900 3.843 19.978 1.00 59.97 88 GLN A CA 1
ATOM 650 C C . GLN A 1 88 ? -20.574 5.123 20.477 1.00 59.97 88 GLN A C 1
ATOM 652 O O . GLN A 1 88 ? -20.971 5.187 21.638 1.00 59.97 88 GLN A O 1
ATOM 657 N N . GLN A 1 89 ? -20.735 6.128 19.615 1.00 58.91 89 GLN A N 1
ATOM 658 C CA . GLN A 1 89 ? -21.416 7.371 19.957 1.00 58.91 89 GLN A CA 1
ATOM 659 C C . GLN A 1 89 ? -22.927 7.164 20.107 1.00 58.91 89 GLN A C 1
ATOM 661 O O . GLN A 1 89 ? -23.498 7.644 21.082 1.00 58.91 89 GLN A O 1
ATOM 666 N N . LYS A 1 90 ? -23.553 6.349 19.244 1.00 55.41 90 LYS A N 1
ATOM 667 C CA . LYS A 1 90 ? -24.952 5.917 19.420 1.00 55.41 90 LYS A CA 1
ATOM 668 C C . LYS A 1 90 ? -25.155 5.103 20.701 1.00 55.41 90 LYS A C 1
ATOM 670 O O . LYS A 1 90 ? -26.128 5.337 21.408 1.00 55.41 90 LYS A O 1
ATOM 675 N N . THR A 1 91 ? -24.219 4.220 21.047 1.00 52.78 91 THR A N 1
ATOM 676 C CA . THR A 1 91 ? -24.246 3.461 22.310 1.00 52.78 91 THR A CA 1
ATOM 677 C C . THR A 1 91 ? -23.976 4.348 23.532 1.00 52.78 91 THR A C 1
ATOM 679 O O . THR A 1 91 ? -24.440 4.044 24.623 1.00 52.78 91 THR A O 1
ATOM 682 N N . LYS A 1 92 ? -23.248 5.463 23.379 1.00 52.75 92 LYS A N 1
ATOM 683 C CA . LYS A 1 92 ? -23.047 6.452 24.451 1.00 52.75 92 LYS A CA 1
ATOM 684 C C . LYS A 1 92 ? -24.258 7.362 24.662 1.00 52.75 92 LYS A C 1
ATOM 686 O O . LYS A 1 92 ? -24.528 7.714 25.807 1.00 52.75 92 LYS A O 1
ATOM 691 N N . GLU A 1 93 ? -24.964 7.743 23.596 1.00 52.53 93 GLU A N 1
ATOM 692 C CA . GLU A 1 93 ? -26.208 8.523 23.699 1.00 52.53 93 GLU A CA 1
ATOM 693 C C . GLU A 1 93 ? -27.398 7.674 24.161 1.00 52.53 93 GLU A C 1
ATOM 695 O O . GLU A 1 93 ? -28.229 8.160 24.925 1.00 52.53 93 GLU A O 1
ATOM 700 N N . GLN A 1 94 ? -27.447 6.385 23.805 1.00 50.22 94 GLN A N 1
ATOM 701 C CA . GLN A 1 94 ? -28.309 5.396 24.463 1.00 50.22 94 GLN A CA 1
ATOM 702 C C . GLN A 1 94 ? -27.689 4.987 25.800 1.00 50.22 94 GLN A C 1
ATOM 704 O O . GLN A 1 94 ? -27.185 3.885 25.997 1.00 50.22 94 GLN A O 1
ATOM 709 N N . GLN A 1 95 ? -27.672 5.952 26.706 1.00 56.91 95 GLN A N 1
ATOM 710 C CA . GLN A 1 95 ? -27.160 5.856 28.057 1.00 56.91 95 GLN A CA 1
ATOM 711 C C . GLN A 1 95 ? -27.533 4.529 28.758 1.00 56.91 95 GLN A C 1
ATOM 713 O O . GLN A 1 95 ? -28.689 4.109 28.721 1.00 56.91 95 GLN A O 1
ATOM 718 N N . PRO A 1 96 ? -26.616 3.935 29.544 1.00 55.78 96 PRO A N 1
ATOM 719 C CA . PRO A 1 96 ? -26.919 2.814 30.437 1.00 55.78 96 PRO A CA 1
ATOM 720 C C . PRO A 1 96 ? -27.776 3.203 31.656 1.00 55.78 96 PRO A C 1
ATOM 722 O O . PRO A 1 96 ? -27.996 2.352 32.513 1.00 55.78 96 PRO A O 1
ATOM 725 N N . MET A 1 97 ? -28.242 4.458 31.763 1.00 58.19 97 MET A N 1
ATOM 726 C CA . MET A 1 97 ? -28.969 4.955 32.941 1.00 58.19 97 MET A CA 1
ATOM 727 C C . MET A 1 97 ? -30.276 4.201 33.191 1.00 58.19 97 MET A C 1
ATOM 729 O O . MET A 1 97 ? -30.604 3.936 34.346 1.00 58.19 97 MET A O 1
ATOM 733 N N . ASP A 1 98 ? -30.966 3.769 32.134 1.00 65.94 98 ASP A N 1
ATOM 734 C CA . ASP A 1 98 ? -32.182 2.965 32.282 1.00 65.94 98 ASP A CA 1
ATOM 735 C C . ASP A 1 98 ? -31.868 1.550 32.786 1.00 65.94 98 ASP A C 1
ATOM 737 O O . ASP A 1 98 ? -32.565 1.024 33.652 1.00 65.94 98 ASP A O 1
ATOM 741 N N . PHE A 1 99 ? -30.776 0.939 32.316 1.00 78.31 99 PHE A N 1
ATOM 742 C CA . PHE A 1 99 ? -30.385 -0.411 32.732 1.00 78.31 99 PHE A CA 1
ATOM 743 C C . PHE A 1 99 ? -29.861 -0.460 34.168 1.00 78.31 99 PHE A C 1
ATOM 745 O O . PHE A 1 99 ? -30.201 -1.386 34.908 1.00 78.31 99 PHE A O 1
ATOM 752 N N . THR A 1 100 ? -29.060 0.521 34.592 1.00 78.31 100 THR A N 1
ATOM 753 C CA . THR A 1 100 ? -28.609 0.600 35.988 1.00 78.31 100 THR A CA 1
ATOM 754 C C . THR A 1 100 ? -29.776 0.879 36.924 1.00 78.31 100 THR A C 1
ATOM 756 O O . THR A 1 100 ? -29.890 0.199 37.943 1.00 78.31 100 THR A O 1
ATOM 759 N N . ALA A 1 101 ? -30.681 1.799 36.576 1.00 82.50 101 ALA A N 1
ATOM 760 C CA . ALA A 1 101 ? -31.883 2.059 37.370 1.00 82.50 101 ALA A CA 1
ATOM 761 C C . ALA A 1 101 ? -32.776 0.810 37.497 1.00 82.50 101 ALA A C 1
ATOM 763 O O . ALA A 1 101 ? -33.222 0.483 38.601 1.00 82.50 101 ALA A O 1
ATOM 764 N N . LEU A 1 102 ? -32.974 0.066 36.402 1.00 85.06 102 LEU A N 1
ATOM 765 C CA . LEU A 1 102 ? -33.746 -1.179 36.395 1.00 85.06 102 LEU A CA 1
ATOM 766 C C . LEU A 1 102 ? -33.100 -2.263 37.276 1.00 85.06 102 LEU A C 1
ATOM 768 O O . LEU A 1 102 ? -33.792 -2.931 38.047 1.00 85.06 102 LEU A O 1
ATOM 772 N N . LEU A 1 103 ? -31.771 -2.408 37.213 1.00 89.88 103 LEU A N 1
ATOM 773 C CA . LEU A 1 103 ? -31.026 -3.364 38.036 1.00 89.88 103 LEU A CA 1
ATOM 774 C C . LEU A 1 103 ? -31.109 -3.008 39.528 1.00 89.88 103 LEU A C 1
ATOM 776 O O . LEU A 1 103 ? -31.348 -3.884 40.361 1.00 89.88 103 LEU A O 1
ATOM 780 N N . TYR A 1 104 ? -30.971 -1.724 39.871 1.00 91.25 104 TYR A N 1
ATOM 781 C CA . TYR A 1 104 ? -31.116 -1.249 41.249 1.00 91.25 104 TYR A CA 1
ATOM 782 C C . TYR A 1 104 ? -32.530 -1.487 41.789 1.00 91.25 104 TYR A C 1
ATOM 784 O O . TYR A 1 104 ? -32.674 -2.006 42.898 1.00 91.25 104 TYR A O 1
ATOM 792 N N . ALA A 1 105 ? -33.569 -1.179 41.008 1.00 91.50 105 ALA A N 1
ATOM 793 C CA . ALA A 1 105 ? -34.955 -1.434 41.398 1.00 91.50 105 ALA A CA 1
ATOM 794 C C . ALA A 1 105 ? -35.218 -2.931 41.641 1.00 91.50 105 ALA A C 1
ATOM 796 O O . ALA A 1 105 ? -35.882 -3.294 42.615 1.00 91.50 105 ALA A O 1
ATOM 797 N N . PHE A 1 106 ? -34.644 -3.807 40.810 1.00 94.19 106 PHE A N 1
ATOM 798 C CA . PHE A 1 106 ? -34.765 -5.257 40.962 1.00 94.19 106 PHE A CA 1
ATOM 799 C C . PHE A 1 106 ? -34.106 -5.774 42.251 1.00 94.19 106 PHE A C 1
ATOM 801 O O . PHE A 1 106 ? -34.724 -6.537 42.997 1.00 94.19 106 PHE A O 1
ATOM 808 N N . ILE A 1 107 ? -32.884 -5.323 42.558 1.00 94.69 107 ILE A N 1
ATOM 809 C CA . ILE A 1 107 ? -32.159 -5.721 43.780 1.00 94.69 107 ILE A CA 1
ATOM 810 C C . ILE A 1 107 ? -32.891 -5.219 45.032 1.00 94.69 107 ILE A C 1
ATOM 812 O O . ILE A 1 107 ? -33.090 -5.986 45.979 1.00 94.69 107 ILE A O 1
ATOM 816 N N . VAL A 1 108 ? -33.341 -3.960 45.033 1.00 95.94 108 VAL A N 1
ATOM 817 C CA . VAL A 1 108 ? -34.103 -3.389 46.156 1.00 95.94 108 VAL A CA 1
ATOM 818 C C . VAL A 1 108 ? -35.418 -4.146 46.364 1.00 95.94 108 VAL A C 1
ATOM 820 O O . VAL A 1 108 ? -35.753 -4.488 47.501 1.00 95.94 108 VAL A O 1
ATOM 823 N N . GLY A 1 109 ? -36.128 -4.477 45.282 1.00 95.06 109 GLY A N 1
ATOM 824 C CA . GLY A 1 109 ? -37.356 -5.272 45.337 1.00 95.06 109 GLY A CA 1
ATOM 825 C C . GLY A 1 109 ? -37.137 -6.673 45.915 1.00 95.06 109 GLY A C 1
ATOM 826 O O . GLY A 1 109 ? -37.881 -7.097 46.802 1.00 95.06 109 GLY A O 1
ATOM 827 N N . LEU A 1 110 ? -36.083 -7.373 45.480 1.00 95.81 110 LEU A N 1
ATOM 828 C CA . LEU A 1 110 ? -35.713 -8.691 46.010 1.00 95.81 110 LEU A CA 1
ATOM 829 C C . LEU A 1 110 ? -35.383 -8.639 47.506 1.00 95.81 110 LEU A C 1
ATOM 831 O O . LEU A 1 110 ? -35.900 -9.451 48.276 1.00 95.81 110 LEU A O 1
ATOM 835 N N . ALA A 1 111 ? -34.566 -7.674 47.934 1.00 95.00 111 ALA A N 1
ATOM 836 C CA . ALA A 1 111 ? -34.188 -7.527 49.337 1.00 95.00 111 ALA A CA 1
ATOM 837 C C . ALA A 1 111 ? -35.410 -7.244 50.229 1.00 95.00 111 ALA A C 1
ATOM 839 O O . ALA A 1 111 ? -35.593 -7.900 51.259 1.00 95.00 111 ALA A O 1
ATOM 840 N N . ALA A 1 112 ? -36.287 -6.329 49.806 1.00 95.06 112 ALA A N 1
ATOM 841 C CA . ALA A 1 112 ? -37.521 -6.017 50.525 1.00 95.06 112 ALA A CA 1
ATOM 842 C C . ALA A 1 112 ? -38.462 -7.232 50.614 1.00 95.06 112 ALA A C 1
ATOM 844 O O . ALA A 1 112 ? -39.026 -7.505 51.679 1.00 95.06 112 ALA A O 1
ATOM 845 N N . GLY A 1 113 ? -38.587 -8.002 49.527 1.00 94.69 113 GLY A N 1
ATOM 846 C CA . GLY A 1 113 ? -39.378 -9.233 49.497 1.00 94.69 113 GLY A CA 1
ATOM 847 C C . GLY A 1 113 ? -38.869 -10.287 50.484 1.00 94.69 113 GLY A C 1
ATOM 848 O O . GLY A 1 113 ? -39.649 -10.833 51.272 1.00 94.69 113 GLY A O 1
ATOM 849 N N . ILE A 1 114 ? -37.556 -10.530 50.509 1.00 95.00 114 ILE A N 1
ATOM 850 C CA . ILE A 1 114 ? -36.932 -11.502 51.422 1.00 95.00 114 ILE A CA 1
ATOM 851 C C . ILE A 1 114 ? -37.156 -11.090 52.884 1.00 95.00 114 ILE A C 1
ATOM 853 O O . ILE A 1 114 ? -37.623 -11.902 53.688 1.00 95.00 114 ILE A O 1
ATOM 857 N N . VAL A 1 115 ? -36.895 -9.823 53.227 1.00 94.06 115 VAL A N 1
ATOM 858 C CA . VAL A 1 115 ? -37.073 -9.307 54.597 1.00 94.06 115 VAL A CA 1
ATOM 859 C C . VAL A 1 115 ? -38.533 -9.410 55.043 1.00 94.06 115 VAL A C 1
ATOM 861 O O . VAL A 1 115 ? -38.805 -9.892 56.145 1.00 94.06 115 VAL A O 1
ATOM 864 N N . SER A 1 116 ? -39.478 -9.030 54.179 1.00 91.88 116 SER A N 1
ATOM 865 C CA . SER A 1 116 ? -40.914 -9.130 54.469 1.00 91.88 116 SER A CA 1
ATOM 866 C C . SER A 1 116 ? -41.330 -10.576 54.766 1.00 91.88 116 SER A C 1
ATOM 868 O O . SER A 1 116 ? -41.977 -10.854 55.779 1.00 91.88 116 SER A O 1
ATOM 870 N N . THR A 1 117 ? -40.865 -11.529 53.954 1.00 92.06 117 THR A N 1
ATOM 871 C CA . THR A 1 117 ? -41.185 -12.955 54.121 1.00 92.06 117 THR A CA 1
ATOM 872 C C . THR A 1 117 ? -40.648 -13.517 55.446 1.00 92.06 117 THR A C 1
ATOM 874 O O . THR A 1 117 ? -41.347 -14.266 56.136 1.00 92.06 117 THR A O 1
ATOM 877 N N . ILE A 1 118 ? -39.430 -13.129 55.844 1.00 92.81 118 ILE A N 1
ATOM 878 C CA . ILE A 1 118 ? -38.816 -13.548 57.115 1.00 92.81 118 ILE A CA 1
ATOM 879 C C . ILE A 1 118 ? -39.586 -12.973 58.311 1.00 92.81 118 ILE A C 1
ATOM 881 O O . ILE A 1 118 ? -39.882 -13.706 59.259 1.00 92.81 118 ILE A O 1
ATOM 885 N N . LEU A 1 119 ? -39.951 -11.688 58.270 1.00 89.75 119 LEU A N 1
ATOM 886 C CA . LEU A 1 119 ? -40.708 -11.043 59.348 1.00 89.75 119 LEU A CA 1
ATOM 887 C C . LEU A 1 119 ? -42.103 -11.653 59.514 1.00 89.75 119 LEU A C 1
ATOM 889 O O . LEU A 1 119 ? -42.525 -11.900 60.645 1.00 89.75 119 LEU A O 1
ATOM 893 N N . ILE A 1 120 ? -42.794 -11.950 58.409 1.00 90.44 120 ILE A N 1
ATOM 894 C CA . ILE A 1 120 ? -44.106 -12.610 58.437 1.00 90.44 120 ILE A CA 1
ATOM 895 C C . ILE A 1 120 ? -43.985 -14.003 59.063 1.00 90.44 120 ILE A C 1
ATOM 897 O O . ILE A 1 120 ? -44.740 -14.319 59.983 1.00 90.44 120 ILE A O 1
ATOM 901 N N . ARG A 1 121 ? -43.001 -14.815 58.648 1.00 87.81 121 ARG A N 1
ATOM 902 C CA . ARG A 1 121 ? -42.774 -16.141 59.249 1.00 87.81 121 ARG A CA 1
ATOM 903 C C . ARG A 1 121 ? -42.442 -16.061 60.735 1.00 87.81 121 ARG A C 1
ATOM 905 O O . ARG A 1 121 ? -43.024 -16.807 61.516 1.00 87.81 121 ARG A O 1
ATOM 912 N N . LYS A 1 122 ? -41.564 -15.138 61.139 1.00 87.94 122 LYS A N 1
ATOM 913 C CA . LYS A 1 122 ? -41.209 -14.941 62.553 1.00 87.94 122 LYS A CA 1
ATOM 914 C C . LYS A 1 122 ? -42.427 -14.531 63.385 1.00 87.94 122 LYS A C 1
ATOM 916 O O . LYS A 1 122 ? -42.629 -15.057 64.475 1.00 87.94 122 LYS A O 1
ATOM 921 N N . LYS A 1 123 ? -43.261 -13.631 62.856 1.00 86.00 123 LYS A N 1
ATOM 922 C CA . LYS A 1 123 ? -44.487 -13.166 63.517 1.00 86.00 123 LYS A CA 1
ATOM 923 C C . LYS A 1 123 ? -45.543 -14.266 63.635 1.00 86.00 123 LYS A C 1
ATOM 925 O O . LYS A 1 123 ? -46.221 -14.332 64.653 1.00 86.00 123 LYS A O 1
ATOM 930 N N . ILE A 1 124 ? -45.679 -15.123 62.621 1.00 84.19 124 ILE A N 1
ATOM 931 C CA . ILE A 1 124 ? -46.560 -16.299 62.678 1.00 84.19 124 ILE A CA 1
ATOM 932 C C . ILE A 1 124 ? -46.051 -17.280 63.735 1.00 84.19 124 ILE A C 1
ATOM 934 O O . ILE A 1 124 ? -46.831 -17.730 64.564 1.00 84.19 124 ILE A O 1
ATOM 938 N N . TRP A 1 125 ? -44.747 -17.557 63.764 1.00 79.44 125 TRP A N 1
ATOM 939 C CA . TRP A 1 125 ? -44.164 -18.497 64.721 1.00 79.44 125 TRP A CA 1
ATOM 940 C C . TRP A 1 125 ? -44.344 -18.044 66.180 1.00 79.44 125 TRP A C 1
ATOM 942 O O . TRP A 1 125 ? -44.749 -18.843 67.014 1.00 79.44 125 TRP A O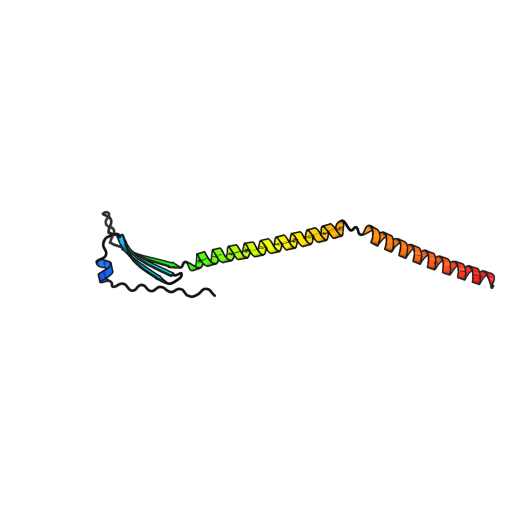 1
ATOM 952 N N . GLN A 1 126 ? -44.176 -16.746 66.462 1.00 78.00 126 GLN A N 1
ATOM 953 C CA . GLN A 1 126 ? -44.452 -16.152 67.781 1.00 78.00 126 GLN A CA 1
ATOM 954 C C . GLN A 1 126 ? -45.931 -16.107 68.187 1.00 78.00 126 GLN A C 1
ATOM 956 O O . GLN A 1 126 ? -46.222 -15.796 69.334 1.00 78.00 126 GLN A O 1
ATOM 961 N N . LYS A 1 127 ? -46.869 -16.298 67.255 1.00 73.12 127 LYS A N 1
ATOM 962 C CA . LYS A 1 127 ? -48.298 -16.370 67.587 1.00 73.12 127 LYS A CA 1
ATOM 963 C C . LYS A 1 127 ? -48.781 -17.795 67.847 1.00 73.12 127 LYS A C 1
ATOM 965 O O . LYS A 1 127 ? -49.873 -17.956 68.378 1.00 73.12 127 LYS A O 1
ATOM 970 N N . VAL A 1 128 ? -48.032 -18.796 67.387 1.00 70.19 128 VAL A N 1
ATOM 971 C CA . VAL A 1 128 ? -48.402 -20.217 67.480 1.00 70.19 128 VAL A CA 1
ATOM 972 C C . VAL A 1 128 ? -47.811 -20.874 68.734 1.00 70.19 128 VAL A C 1
ATOM 974 O O . VAL A 1 128 ? -48.381 -21.849 69.216 1.00 70.19 128 VAL A O 1
ATOM 977 N N . PHE A 1 129 ? -46.713 -20.329 69.263 1.00 53.62 129 PHE A N 1
ATOM 978 C CA . PHE A 1 129 ? -46.129 -20.662 70.567 1.00 53.62 129 PHE A CA 1
ATOM 979 C C . PHE A 1 129 ? -46.405 -19.550 71.573 1.00 53.62 129 PHE A C 1
ATOM 981 O O . PHE A 1 129 ? -46.658 -19.886 72.749 1.00 53.62 129 PHE A O 1
#

Sequence (129 aa):
MVPESRVTLSVAEDSLALLPAGAGYMARKGQAHVKVSRRPATDKGSPAQIIIEAGCDSLEVQCARYEQCIEEMQTQLSAAERALSTQQQKTKEQQPMDFTALLYAFIVGLAAGIVSTILIRKKIWQKVF

Organism: NCBI:txid28136

Radius of gyration: 43.1 Å; chains: 1; bounding box: 88×39×112 Å

pLDDT: mean 70.76, std 12.26, range [49.47, 95.94]

Secondary structure (DSSP, 8-state):
------------HHHHHTPPTT-EEEEEETTEEEEEEEEP--TTTPPPEEEEEEEETHHHHHHHHHHHHHHHHHHHHHHHHHHHHHHHHHHHHS-THHHHHHHHHHHHHHHHHHHHHHHHHHHHHHHH-